Protein AF-A0A4P7WZI0-F1 (afdb_monomer)

Secondary structure (DSSP, 8-state):
-HHHHHHHHHHHHHHHHHHHHHHHHHHHHHHHHHHHHHHTTS-EEEEEGGGSEEEEEEEEEEEEEETT--B--TTS-S--S-----TTEEEEEEEEEEEEEEEEEEETTEEEEEEEEESS-HHHHHHHHHHH-EEEEEEEEE-SSEEEEEEE-GGG--TT--EEEPPPEEPP-

Structure (mmCIF, N/CA/C/O backbone):
data_AF-A0A4P7WZI0-F1
#
_entry.id   AF-A0A4P7WZI0-F1
#
loop_
_atom_site.group_PDB
_atom_site.id
_atom_site.type_symbol
_atom_site.label_atom_id
_atom_site.label_alt_id
_atom_site.label_comp_id
_atom_site.label_asym_id
_atom_site.label_entity_id
_atom_site.label_seq_id
_atom_site.pdbx_PDB_ins_code
_atom_site.Cartn_x
_atom_site.Cartn_y
_atom_site.Cartn_z
_atom_site.occupancy
_atom_site.B_iso_or_equiv
_atom_site.auth_seq_id
_atom_site.auth_comp_id
_atom_site.auth_asym_id
_atom_site.auth_atom_id
_atom_site.pdbx_PDB_model_num
ATOM 1 N N . MET A 1 1 ? 48.429 -9.318 -24.409 1.00 59.22 1 MET A N 1
ATOM 2 C CA . MET A 1 1 ? 48.403 -7.995 -23.742 1.00 59.22 1 MET A CA 1
ATOM 3 C C . MET A 1 1 ? 47.059 -7.262 -23.785 1.00 59.22 1 MET A C 1
ATOM 5 O O . MET A 1 1 ? 46.433 -7.193 -22.739 1.00 59.22 1 MET A O 1
ATOM 9 N N . VAL A 1 2 ? 46.557 -6.729 -24.914 1.00 64.00 2 VAL A N 1
ATOM 10 C CA . VAL A 1 2 ? 45.280 -5.955 -24.900 1.00 64.00 2 VAL A CA 1
ATOM 11 C C . VAL A 1 2 ? 44.051 -6.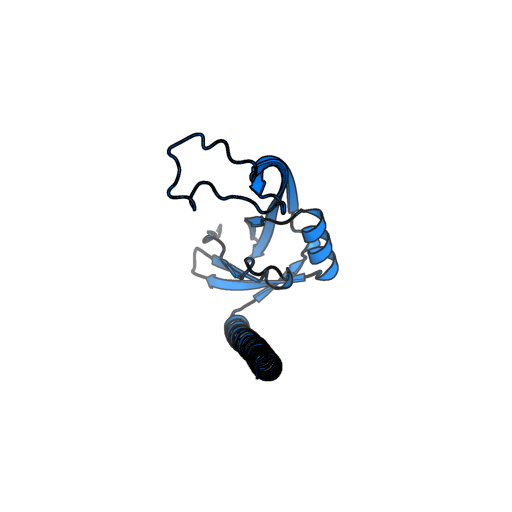827 -24.582 1.00 64.00 2 VAL A C 1
ATOM 13 O O . VAL A 1 2 ? 43.128 -6.370 -23.912 1.00 64.00 2 VAL A O 1
ATOM 16 N N . GLY A 1 3 ? 44.040 -8.091 -25.024 1.00 71.06 3 GLY A N 1
ATOM 17 C CA . GLY A 1 3 ? 42.948 -9.036 -24.748 1.00 71.06 3 GLY A CA 1
ATOM 18 C C . GLY A 1 3 ? 42.864 -9.471 -23.281 1.00 71.06 3 GLY A C 1
ATOM 19 O O . GLY A 1 3 ? 41.783 -9.463 -22.706 1.00 71.06 3 GLY A O 1
ATOM 20 N N . GLU A 1 4 ? 44.000 -9.770 -22.648 1.00 77.44 4 GLU A N 1
ATOM 21 C CA . GLU A 1 4 ? 44.060 -10.206 -21.241 1.00 77.44 4 GLU A CA 1
ATOM 22 C C . GLU A 1 4 ? 43.636 -9.092 -20.280 1.00 77.44 4 GLU A C 1
ATOM 24 O O . GLU A 1 4 ? 42.888 -9.342 -19.337 1.00 77.44 4 GLU A O 1
ATOM 29 N N . LEU A 1 5 ? 44.032 -7.844 -20.563 1.00 82.38 5 LEU A N 1
ATOM 30 C CA . LEU A 1 5 ? 43.624 -6.681 -19.775 1.00 82.38 5 LEU A CA 1
ATOM 31 C C . LEU A 1 5 ? 42.098 -6.483 -19.808 1.00 82.38 5 LEU A C 1
ATOM 33 O O . LEU A 1 5 ? 41.487 -6.221 -18.774 1.00 82.38 5 LEU A O 1
ATOM 37 N N . LYS A 1 6 ? 41.465 -6.661 -20.977 1.00 83.06 6 LYS A N 1
ATOM 38 C CA . LYS A 1 6 ? 40.001 -6.580 -21.123 1.00 83.06 6 LYS A CA 1
ATOM 39 C C . LYS A 1 6 ? 39.287 -7.666 -20.319 1.00 83.06 6 LYS A C 1
ATOM 41 O O . LYS A 1 6 ? 38.289 -7.370 -19.667 1.00 83.06 6 LYS A O 1
ATOM 46 N N . THR A 1 7 ? 39.809 -8.892 -20.319 1.00 85.75 7 THR A N 1
ATOM 47 C CA . THR A 1 7 ? 39.241 -9.997 -19.535 1.00 85.75 7 THR A CA 1
ATOM 48 C C . THR A 1 7 ? 39.355 -9.736 -18.033 1.00 85.75 7 THR A C 1
ATOM 50 O O . THR A 1 7 ? 38.386 -9.939 -17.308 1.00 85.75 7 THR A O 1
ATOM 53 N N . ILE A 1 8 ? 40.492 -9.211 -17.563 1.00 89.44 8 ILE A N 1
ATOM 54 C CA . ILE A 1 8 ? 40.680 -8.841 -16.151 1.00 89.44 8 ILE A CA 1
ATOM 55 C C . ILE A 1 8 ? 39.693 -7.738 -15.743 1.00 89.44 8 ILE A C 1
ATOM 57 O O . ILE A 1 8 ? 39.020 -7.870 -14.721 1.00 89.44 8 ILE A O 1
ATOM 61 N N . ILE A 1 9 ? 39.546 -6.684 -16.555 1.00 89.31 9 ILE A N 1
ATOM 62 C CA . ILE A 1 9 ? 38.600 -5.589 -16.283 1.00 89.31 9 ILE A CA 1
ATOM 63 C C . ILE A 1 9 ? 37.161 -6.116 -16.206 1.00 89.31 9 ILE A C 1
ATOM 65 O O . ILE A 1 9 ? 36.433 -5.737 -15.287 1.00 89.31 9 ILE A O 1
ATOM 69 N N . LEU A 1 10 ? 36.761 -7.009 -17.121 1.00 91.88 10 LEU A N 1
ATOM 70 C CA . LEU A 1 10 ? 35.433 -7.632 -17.131 1.00 91.88 10 LEU A CA 1
ATOM 71 C C . LEU A 1 10 ? 35.181 -8.448 -15.852 1.00 91.88 10 LEU A C 1
ATOM 73 O O . LEU A 1 10 ? 34.141 -8.301 -15.214 1.00 91.88 10 LEU A O 1
ATOM 77 N N . VAL A 1 11 ? 36.144 -9.277 -15.442 1.00 91.81 11 VAL A N 1
ATOM 78 C CA . VAL A 1 11 ? 36.033 -10.086 -14.217 1.00 91.81 11 VAL A CA 1
ATOM 79 C C . VAL A 1 11 ? 35.898 -9.187 -12.987 1.00 91.81 11 VAL A C 1
ATOM 81 O O . VAL A 1 11 ? 35.015 -9.407 -12.159 1.00 91.81 11 VAL A O 1
ATOM 84 N N . VAL A 1 12 ? 36.705 -8.126 -12.894 1.00 92.25 12 VAL A N 1
ATOM 85 C CA . VAL A 1 12 ? 36.633 -7.160 -11.789 1.00 92.25 12 VAL A CA 1
ATOM 86 C C . VAL A 1 12 ? 35.285 -6.432 -11.770 1.00 92.25 12 VAL A C 1
ATOM 88 O O . VAL A 1 12 ? 34.674 -6.320 -10.707 1.00 92.25 12 VAL A O 1
ATOM 91 N N . THR A 1 13 ? 34.765 -5.988 -12.920 1.00 91.75 13 THR A N 1
ATOM 92 C CA . THR A 1 13 ? 33.444 -5.330 -12.978 1.00 91.75 13 THR A CA 1
ATOM 93 C C . THR A 1 13 ? 32.314 -6.272 -12.574 1.00 91.75 13 THR A C 1
ATOM 95 O O . THR A 1 13 ? 31.422 -5.861 -11.832 1.00 91.75 13 THR A O 1
ATOM 98 N N . VAL A 1 14 ? 32.362 -7.543 -12.982 1.00 92.69 14 VAL A N 1
ATOM 99 C CA . VAL A 1 14 ? 31.378 -8.553 -12.561 1.00 92.69 14 VAL A CA 1
ATOM 100 C C . VAL A 1 14 ? 31.433 -8.780 -11.048 1.00 92.69 14 VAL A C 1
ATOM 102 O O . VAL A 1 14 ? 30.387 -8.802 -10.400 1.00 92.69 14 VAL A O 1
ATOM 105 N N . ILE A 1 15 ? 32.630 -8.882 -10.463 1.00 92.19 15 ILE A N 1
ATOM 106 C CA . ILE A 1 15 ? 32.799 -9.028 -9.009 1.00 92.19 15 ILE A CA 1
ATOM 107 C C . ILE A 1 15 ? 32.216 -7.815 -8.271 1.00 92.19 15 ILE A C 1
ATOM 109 O O . ILE A 1 15 ? 31.452 -7.989 -7.321 1.00 92.19 15 ILE A O 1
ATOM 113 N N . ILE A 1 16 ? 32.504 -6.594 -8.734 1.00 92.25 16 ILE A N 1
ATOM 114 C CA . ILE A 1 16 ? 31.948 -5.364 -8.150 1.00 92.25 16 ILE A CA 1
ATOM 115 C C . ILE A 1 16 ? 30.415 -5.375 -8.226 1.00 92.25 16 ILE A C 1
ATOM 117 O O . ILE A 1 16 ? 29.754 -5.121 -7.220 1.00 92.25 16 ILE A O 1
ATOM 121 N N . LEU A 1 17 ? 29.829 -5.735 -9.374 1.00 90.44 17 LEU A N 1
ATOM 122 C CA . LEU A 1 17 ? 28.373 -5.826 -9.536 1.00 90.44 17 LEU A CA 1
ATOM 123 C C . LEU A 1 17 ? 27.739 -6.842 -8.575 1.00 90.44 17 LEU A C 1
ATOM 125 O O . LEU A 1 17 ? 26.668 -6.582 -8.021 1.00 90.44 17 LEU A O 1
ATOM 129 N N . ILE A 1 18 ? 28.393 -7.985 -8.351 1.00 91.19 18 ILE A N 1
ATOM 130 C CA . ILE A 1 18 ? 27.932 -9.003 -7.398 1.00 91.19 18 ILE A CA 1
ATOM 131 C C . ILE A 1 18 ? 27.969 -8.453 -5.967 1.00 91.19 18 ILE A C 1
ATOM 133 O O . ILE A 1 18 ? 26.970 -8.556 -5.252 1.00 91.19 18 ILE A O 1
ATOM 137 N N . ILE A 1 19 ? 29.071 -7.817 -5.558 1.00 90.25 19 ILE A N 1
ATOM 138 C CA . ILE A 1 19 ? 29.208 -7.220 -4.219 1.00 90.25 19 ILE A CA 1
ATOM 139 C C . ILE A 1 19 ? 28.141 -6.139 -3.997 1.00 90.25 19 ILE A C 1
ATOM 141 O O . ILE A 1 19 ? 27.483 -6.126 -2.953 1.00 90.25 19 ILE A O 1
ATOM 145 N N . VAL A 1 20 ? 27.906 -5.271 -4.985 1.00 88.81 20 VAL A N 1
ATOM 146 C CA . VAL A 1 20 ? 26.865 -4.229 -4.927 1.00 88.81 20 VAL A CA 1
ATOM 147 C C . VAL A 1 20 ? 25.472 -4.848 -4.763 1.00 88.81 20 VAL A C 1
ATOM 149 O O . VAL A 1 20 ? 24.693 -4.403 -3.919 1.00 88.81 20 VAL A O 1
ATOM 152 N N . LYS A 1 21 ? 25.155 -5.924 -5.495 1.00 87.69 21 LYS A N 1
ATOM 153 C CA . LYS A 1 21 ? 23.871 -6.628 -5.337 1.00 87.69 21 LYS A CA 1
ATOM 154 C C . LYS A 1 21 ? 23.705 -7.248 -3.947 1.00 87.69 21 LYS A C 1
ATOM 156 O O . LYS A 1 21 ? 22.633 -7.126 -3.356 1.00 87.69 21 LYS A O 1
ATOM 161 N N . ILE A 1 22 ? 24.745 -7.895 -3.418 1.00 86.00 22 ILE A N 1
ATOM 162 C CA . ILE A 1 22 ? 24.699 -8.556 -2.103 1.00 86.00 22 ILE A CA 1
ATOM 163 C C . ILE A 1 22 ? 24.531 -7.524 -0.983 1.00 86.00 22 ILE A C 1
ATOM 165 O O . ILE A 1 22 ? 23.666 -7.677 -0.118 1.00 86.00 22 ILE A O 1
ATOM 169 N N . THR A 1 23 ? 25.330 -6.457 -1.011 1.00 84.38 23 THR A N 1
ATOM 170 C CA . THR A 1 23 ? 25.271 -5.379 -0.012 1.00 84.38 23 THR A CA 1
ATOM 171 C C . THR A 1 23 ? 23.926 -4.659 -0.038 1.00 84.38 23 THR A C 1
ATOM 173 O O . THR A 1 23 ? 23.315 -4.480 1.018 1.00 84.38 23 THR A O 1
ATOM 176 N N . GLY A 1 24 ? 23.403 -4.349 -1.229 1.00 78.12 24 GLY A N 1
ATOM 177 C CA . GLY A 1 24 ? 22.062 -3.788 -1.395 1.00 78.12 24 GLY A CA 1
ATOM 178 C C . GLY A 1 24 ? 20.970 -4.697 -0.819 1.00 78.12 24 GLY A C 1
ATOM 179 O O . GLY A 1 24 ? 20.136 -4.249 -0.030 1.00 78.12 24 GLY A O 1
ATOM 180 N N . ALA A 1 25 ? 21.009 -5.998 -1.125 1.00 78.38 25 ALA A N 1
ATOM 181 C CA . ALA A 1 25 ? 20.050 -6.965 -0.588 1.00 78.38 25 ALA A CA 1
ATOM 182 C C . ALA A 1 25 ? 20.103 -7.057 0.950 1.00 78.38 25 ALA A C 1
ATOM 184 O O . ALA A 1 25 ? 19.061 -7.138 1.611 1.00 78.38 25 ALA A O 1
ATOM 185 N N . TYR A 1 26 ? 21.303 -7.006 1.535 1.00 81.69 26 TYR A N 1
ATOM 186 C CA . TYR A 1 26 ? 21.483 -7.048 2.984 1.00 81.69 26 TYR A CA 1
ATOM 187 C C . TYR A 1 26 ? 20.931 -5.795 3.677 1.00 81.69 26 TYR A C 1
ATOM 189 O O . TYR A 1 26 ? 20.209 -5.909 4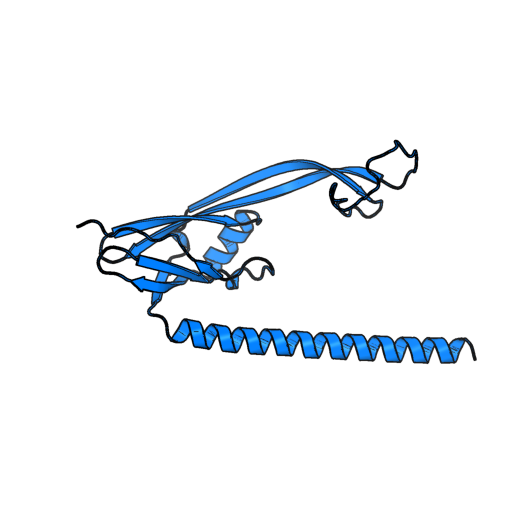.672 1.00 81.69 26 TYR A O 1
ATOM 197 N N . GLN A 1 27 ? 21.202 -4.606 3.129 1.00 76.25 27 GLN A N 1
ATOM 198 C CA . GLN A 1 27 ? 20.666 -3.346 3.652 1.00 76.25 27 GLN A CA 1
ATOM 199 C C . GLN A 1 27 ? 19.134 -3.331 3.628 1.00 76.25 27 GLN A C 1
ATOM 201 O O . GLN A 1 27 ? 18.504 -3.014 4.639 1.00 76.25 27 GLN A O 1
ATOM 206 N N . VAL A 1 28 ? 18.520 -3.759 2.519 1.00 78.81 28 VAL A N 1
ATOM 207 C CA . VAL A 1 28 ? 17.056 -3.862 2.402 1.00 78.81 28 VAL A CA 1
ATOM 208 C C . VAL A 1 28 ? 16.487 -4.811 3.459 1.00 78.81 28 VAL A C 1
ATOM 210 O O . VAL A 1 28 ? 15.500 -4.482 4.123 1.00 78.81 28 VAL A O 1
ATOM 213 N N . LYS A 1 29 ? 17.123 -5.970 3.674 1.00 79.25 29 LYS A N 1
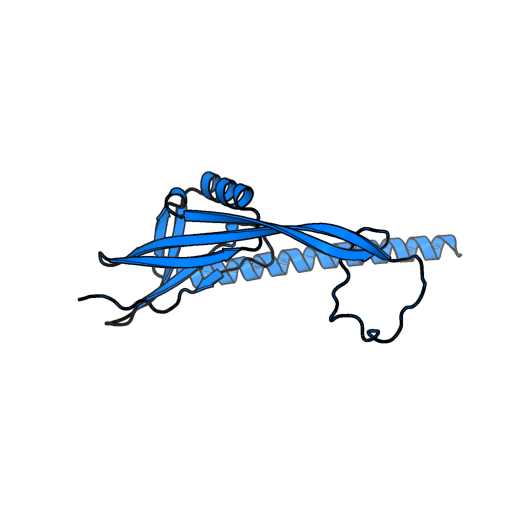ATOM 214 C CA . LYS A 1 29 ? 16.693 -6.948 4.685 1.00 79.25 29 LYS A CA 1
ATOM 215 C C . LYS A 1 29 ? 16.789 -6.389 6.107 1.00 79.25 29 LYS A C 1
ATOM 217 O O . LYS A 1 29 ? 15.849 -6.555 6.886 1.00 79.25 29 LYS A O 1
ATOM 222 N N . SER A 1 30 ? 17.891 -5.718 6.439 1.00 80.12 30 SER A N 1
ATOM 223 C CA . SER A 1 30 ? 18.096 -5.096 7.752 1.00 80.12 30 SER A CA 1
ATOM 224 C C . SER A 1 30 ? 17.066 -3.995 8.023 1.00 80.12 30 SER A C 1
ATOM 226 O O . SER A 1 30 ? 16.375 -4.028 9.043 1.00 80.12 30 SER A O 1
ATOM 228 N N . ASN A 1 31 ? 16.866 -3.090 7.059 1.00 78.94 31 ASN A N 1
ATOM 229 C CA . ASN A 1 31 ? 15.883 -2.010 7.156 1.00 78.94 31 ASN A CA 1
ATOM 230 C C . ASN A 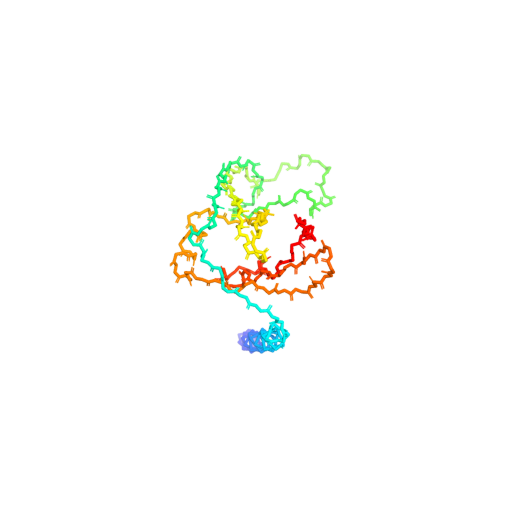1 31 ? 14.461 -2.552 7.308 1.00 78.94 31 ASN A C 1
ATOM 232 O O . ASN A 1 31 ? 13.691 -2.059 8.133 1.00 78.94 31 ASN A O 1
ATOM 236 N N . ARG A 1 32 ? 14.119 -3.615 6.570 1.00 79.69 32 ARG A N 1
ATOM 237 C CA . ARG A 1 32 ? 12.829 -4.295 6.714 1.00 79.69 32 ARG A CA 1
ATOM 238 C C . ARG A 1 32 ? 12.650 -4.856 8.123 1.00 79.69 32 ARG A C 1
ATOM 240 O O . ARG A 1 32 ? 11.594 -4.637 8.703 1.00 79.69 32 ARG A O 1
ATOM 247 N N . LYS A 1 33 ? 13.672 -5.511 8.687 1.00 82.56 33 LYS A N 1
ATOM 248 C CA . LYS A 1 33 ? 13.640 -6.058 10.055 1.00 82.56 33 LYS A CA 1
ATOM 249 C C . LYS A 1 33 ? 13.482 -4.961 11.111 1.00 82.56 33 LYS A C 1
ATOM 251 O O . LYS A 1 33 ? 12.674 -5.097 12.028 1.00 82.56 33 LYS A O 1
ATOM 256 N N . HIS A 1 34 ? 14.230 -3.866 10.984 1.00 82.25 34 HIS A N 1
ATOM 257 C CA . HIS A 1 34 ? 14.111 -2.730 11.897 1.00 82.25 34 HIS A CA 1
ATOM 258 C C . HIS A 1 34 ? 12.706 -2.119 11.836 1.00 82.25 34 HIS A C 1
ATOM 260 O O . HIS A 1 34 ? 12.067 -1.919 12.867 1.00 82.25 34 HIS A O 1
ATOM 266 N N . ARG A 1 35 ? 12.176 -1.923 10.624 1.00 82.19 35 ARG A N 1
ATOM 267 C CA . ARG A 1 35 ? 10.821 -1.410 10.408 1.00 82.19 35 ARG A CA 1
ATOM 268 C C . ARG A 1 35 ? 9.755 -2.325 11.001 1.00 82.19 35 ARG A C 1
ATOM 270 O O . ARG A 1 35 ? 8.878 -1.838 11.706 1.00 82.19 35 ARG A O 1
ATOM 277 N N . THR A 1 36 ? 9.822 -3.634 10.755 1.00 82.81 36 THR A N 1
ATOM 278 C CA . THR A 1 36 ? 8.856 -4.584 11.331 1.00 82.81 36 THR A CA 1
ATOM 279 C C . THR A 1 36 ? 8.899 -4.572 12.854 1.00 82.81 36 THR A C 1
ATOM 281 O O . THR A 1 36 ? 7.844 -4.628 13.471 1.00 82.81 36 THR A O 1
ATOM 284 N N . ASN A 1 37 ? 10.083 -4.412 13.455 1.00 86.38 37 ASN A N 1
ATOM 285 C CA . ASN A 1 37 ? 10.235 -4.300 14.908 1.00 86.38 37 ASN A CA 1
ATOM 286 C C . ASN A 1 37 ? 9.672 -2.991 15.483 1.00 86.38 37 ASN A C 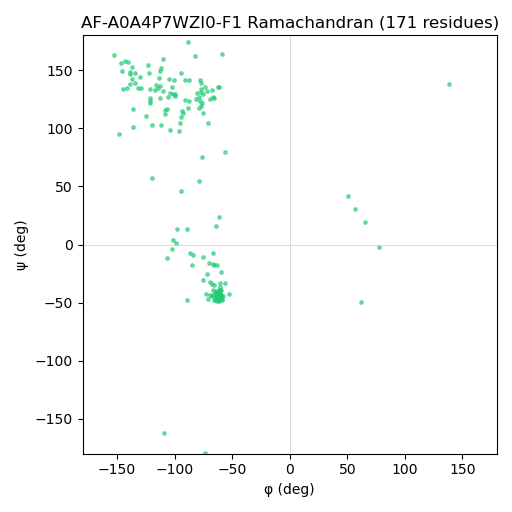1
ATOM 288 O O . ASN A 1 37 ? 9.234 -2.968 16.631 1.00 86.38 37 ASN A O 1
ATOM 292 N N . LEU A 1 38 ? 9.719 -1.886 14.734 1.00 86.44 38 LEU A N 1
ATOM 293 C CA . LEU A 1 38 ? 9.074 -0.635 15.143 1.00 86.44 38 LEU A CA 1
ATOM 294 C C . LEU A 1 38 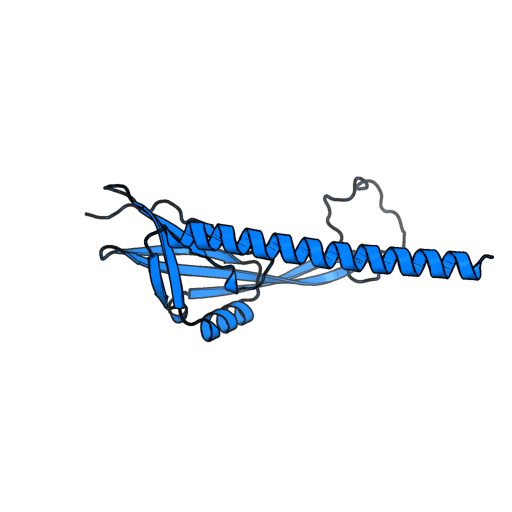? 7.551 -0.755 15.045 1.00 86.44 38 LEU A C 1
ATOM 296 O O . LEU A 1 38 ? 6.847 -0.419 15.993 1.00 86.44 38 LEU A O 1
ATOM 300 N N . LEU A 1 39 ? 7.050 -1.287 13.929 1.00 87.12 39 LEU A N 1
ATOM 301 C CA . LEU A 1 39 ? 5.615 -1.448 13.690 1.00 87.12 39 LEU A CA 1
ATOM 302 C C . LEU A 1 39 ? 4.973 -2.453 14.651 1.00 87.12 39 LEU A C 1
ATOM 304 O O . LEU A 1 39 ? 3.854 -2.226 15.096 1.00 87.12 39 LEU A O 1
ATOM 308 N N . SER A 1 40 ? 5.686 -3.516 15.038 1.00 86.44 40 SER A N 1
ATOM 309 C CA . SER A 1 40 ? 5.179 -4.515 15.989 1.00 86.44 40 SER A CA 1
ATOM 310 C C . SER A 1 40 ? 4.949 -3.965 17.398 1.00 86.44 40 SER A C 1
ATOM 312 O O . SER A 1 40 ? 4.261 -4.601 18.188 1.00 86.44 40 SER A O 1
ATOM 314 N N . LYS A 1 41 ? 5.535 -2.810 17.739 1.00 90.19 41 LYS A N 1
ATOM 315 C CA . LYS A 1 41 ? 5.327 -2.144 19.035 1.00 90.19 41 LYS A CA 1
ATOM 316 C C . LYS A 1 41 ? 4.078 -1.263 19.053 1.00 90.19 41 LYS A C 1
ATOM 318 O O . LYS A 1 41 ? 3.625 -0.882 20.128 1.00 90.19 41 LYS A O 1
ATOM 323 N N . LEU A 1 42 ? 3.541 -0.909 17.885 1.00 91.25 42 LEU A N 1
ATOM 324 C CA . LEU A 1 42 ? 2.380 -0.036 17.770 1.00 91.25 42 LEU A CA 1
ATOM 325 C C . LEU A 1 42 ? 1.089 -0.851 17.847 1.00 91.25 42 LEU A C 1
ATOM 327 O O . LEU A 1 42 ? 0.977 -1.932 17.264 1.00 91.25 42 LEU A O 1
ATOM 331 N N . LYS A 1 43 ? 0.072 -0.296 18.515 1.00 92.56 43 LYS A N 1
ATOM 332 C CA . LYS A 1 43 ? -1.288 -0.838 18.426 1.00 92.56 43 LYS A CA 1
ATOM 333 C C . LYS A 1 43 ? -1.762 -0.721 16.981 1.00 92.56 43 LYS A C 1
ATOM 335 O O . LYS A 1 43 ? -1.573 0.318 16.349 1.00 92.56 43 LYS A O 1
ATOM 340 N N . SER A 1 44 ? -2.380 -1.776 16.468 1.00 93.50 44 SER A N 1
ATOM 341 C CA . SER A 1 44 ? -2.893 -1.801 15.104 1.00 93.50 44 SER A CA 1
ATOM 342 C C . SER A 1 44 ? -4.230 -2.512 15.017 1.00 93.50 44 SER A C 1
ATOM 344 O O . SER A 1 44 ? -4.580 -3.319 15.877 1.00 93.50 44 SER A O 1
ATOM 346 N N . PHE A 1 45 ? -4.976 -2.186 13.971 1.00 93.50 45 PHE A N 1
ATOM 347 C CA . PHE A 1 45 ? -6.214 -2.859 13.612 1.00 93.50 45 PHE A CA 1
ATOM 348 C C . PHE A 1 45 ? -6.272 -3.043 12.091 1.00 93.50 45 PHE A C 1
ATOM 350 O O . PHE A 1 45 ? -5.696 -2.239 11.349 1.00 93.50 45 PHE A O 1
ATOM 357 N N . PRO A 1 46 ? -6.914 -4.114 11.603 1.00 94.00 46 PRO A N 1
ATOM 358 C CA . PRO A 1 46 ? -7.024 -4.358 10.177 1.00 94.00 46 PRO A CA 1
ATOM 359 C C . PRO A 1 46 ? -8.101 -3.467 9.557 1.00 94.00 46 PRO A C 1
ATOM 361 O O . PRO A 1 46 ? -9.178 -3.291 10.122 1.00 94.00 46 PRO A O 1
ATOM 364 N N . ILE A 1 47 ? -7.836 -2.975 8.350 1.00 94.19 47 ILE A N 1
ATOM 365 C CA . ILE A 1 47 ? -8.866 -2.458 7.452 1.00 94.19 47 ILE A CA 1
ATOM 366 C C . ILE A 1 47 ? -8.994 -3.352 6.226 1.00 94.19 47 ILE A C 1
ATOM 368 O O . ILE A 1 47 ? -8.018 -3.960 5.777 1.00 94.19 47 ILE A O 1
ATOM 372 N N . VAL A 1 48 ? -10.202 -3.413 5.677 1.00 94.81 48 VAL A N 1
ATOM 373 C CA . VAL A 1 48 ? -10.482 -4.083 4.407 1.00 94.81 48 VAL A CA 1
ATOM 374 C C . VAL A 1 48 ? -10.098 -3.133 3.277 1.00 94.81 48 VAL A C 1
ATOM 376 O O . VAL A 1 48 ? -10.554 -1.998 3.240 1.00 94.81 48 VAL A O 1
ATOM 379 N N . LEU A 1 49 ? -9.241 -3.573 2.360 1.00 93.81 49 LEU A N 1
ATOM 380 C CA . LEU A 1 49 ? -8.757 -2.727 1.265 1.00 93.81 49 LEU A CA 1
ATOM 381 C C . LEU A 1 49 ? -9.838 -2.456 0.212 1.00 93.81 49 LEU A C 1
ATOM 383 O O . LEU A 1 49 ? -9.798 -1.415 -0.438 1.00 93.81 49 LEU A O 1
ATOM 387 N N . ASP A 1 50 ? -10.826 -3.345 0.093 1.00 91.12 50 ASP A N 1
ATOM 388 C CA . ASP A 1 50 ? -11.955 -3.193 -0.832 1.00 91.12 50 ASP A CA 1
ATOM 389 C C . ASP A 1 50 ? -12.875 -2.007 -0.463 1.00 91.12 50 ASP A C 1
ATOM 391 O O . ASP A 1 50 ? -13.634 -1.539 -1.307 1.00 91.12 50 ASP A O 1
ATOM 395 N N . THR A 1 51 ? -12.799 -1.472 0.766 1.00 91.44 51 THR A N 1
ATOM 396 C CA . THR A 1 51 ? -13.569 -0.278 1.174 1.00 91.44 51 THR A CA 1
ATOM 397 C C . THR A 1 51 ? -12.888 1.037 0.792 1.00 91.44 51 THR A C 1
ATOM 399 O O . THR A 1 51 ? -13.491 2.105 0.913 1.00 91.44 51 THR A O 1
ATOM 402 N N . ILE A 1 52 ? -11.635 0.991 0.329 1.00 93.69 52 ILE A N 1
ATOM 403 C CA . ILE A 1 52 ? -10.887 2.181 -0.071 1.00 93.69 52 ILE A CA 1
ATOM 404 C C . ILE A 1 52 ? -11.363 2.626 -1.451 1.00 93.69 52 ILE A C 1
ATOM 406 O O . ILE A 1 52 ? -11.270 1.884 -2.430 1.00 93.69 52 ILE A O 1
ATOM 410 N N . LYS A 1 53 ? -11.811 3.879 -1.558 1.00 94.00 53 LYS A N 1
ATOM 411 C CA . LYS A 1 53 ? -12.171 4.458 -2.854 1.00 94.00 53 LYS A CA 1
ATOM 412 C C . LYS A 1 53 ? -10.906 4.844 -3.621 1.00 94.00 53 LYS A C 1
ATOM 414 O O . LYS A 1 53 ? -10.024 5.507 -3.073 1.00 94.00 53 LYS A O 1
ATOM 419 N N . ILE A 1 54 ? -10.839 4.434 -4.888 1.00 94.31 54 ILE A N 1
ATOM 420 C CA . ILE A 1 54 ? -9.699 4.654 -5.786 1.00 94.31 54 ILE A CA 1
ATOM 421 C C . ILE A 1 54 ? -10.193 5.352 -7.053 1.00 94.31 54 ILE A C 1
ATOM 423 O O . ILE A 1 54 ? -10.861 4.722 -7.884 1.00 94.31 54 ILE A O 1
ATOM 427 N N . ASP A 1 55 ? -9.801 6.616 -7.205 1.00 91.38 55 ASP A N 1
ATOM 428 C CA . ASP A 1 55 ? -10.104 7.455 -8.364 1.00 91.38 55 ASP A CA 1
ATOM 429 C C . ASP A 1 55 ? -8.829 7.663 -9.195 1.00 91.38 55 ASP A C 1
ATOM 431 O O . ASP A 1 55 ? -7.852 8.251 -8.725 1.00 91.38 55 ASP A O 1
ATOM 435 N N . GLY A 1 56 ? -8.819 7.155 -10.428 1.00 89.50 56 GLY A N 1
ATOM 436 C CA . GLY A 1 56 ? -7.699 7.299 -11.357 1.00 89.50 56 GLY A CA 1
ATOM 437 C C . GLY A 1 56 ? -7.831 8.537 -12.236 1.00 89.50 56 GLY A C 1
ATOM 438 O O . GLY A 1 56 ? -8.919 8.841 -12.713 1.00 89.50 56 GLY A O 1
ATOM 439 N N . LEU A 1 57 ? -6.714 9.213 -12.495 1.00 88.44 57 LEU A N 1
ATOM 440 C CA . LEU A 1 57 ? -6.596 10.204 -13.560 1.00 88.44 57 LEU A CA 1
ATOM 441 C C . LEU A 1 57 ? -5.489 9.766 -14.520 1.00 88.44 57 LEU A C 1
ATOM 443 O O . LEU A 1 57 ? -4.355 9.528 -14.095 1.00 88.44 57 LEU A O 1
ATOM 447 N N . HIS A 1 58 ? -5.836 9.694 -15.800 1.00 87.06 58 HIS A N 1
ATOM 448 C CA . HIS A 1 58 ? -4.904 9.576 -16.914 1.00 87.06 58 HIS A CA 1
ATOM 449 C C . HIS A 1 58 ? -4.821 10.926 -17.626 1.00 87.06 58 HIS A C 1
ATOM 451 O O . HIS A 1 58 ? -5.824 11.630 -17.743 1.00 87.06 58 HIS A O 1
ATOM 457 N N . TRP A 1 59 ? -3.634 11.304 -18.078 1.00 87.88 59 TRP A N 1
ATOM 458 C CA . TRP A 1 59 ? -3.464 12.454 -18.957 1.00 87.88 59 TRP A CA 1
ATOM 459 C C . TRP A 1 59 ? -2.220 12.268 -19.817 1.00 87.88 59 TRP A C 1
ATOM 461 O O . TRP A 1 59 ? -1.360 11.440 -19.514 1.00 87.88 59 TRP A O 1
ATOM 471 N N . THR A 1 60 ? -2.140 13.043 -20.889 1.00 86.94 60 THR A N 1
ATOM 472 C CA . THR A 1 60 ? -0.999 13.045 -21.799 1.00 86.94 60 THR A CA 1
ATOM 473 C C . THR A 1 60 ? -0.248 14.354 -21.629 1.00 86.94 60 THR A C 1
ATOM 475 O O . THR A 1 60 ? -0.861 15.421 -21.613 1.00 86.94 60 THR A O 1
ATOM 478 N N . GLU A 1 61 ? 1.071 14.282 -21.486 1.00 83.75 61 GLU A N 1
ATOM 479 C CA . GLU A 1 61 ? 1.946 15.453 -21.518 1.00 83.75 61 GLU A CA 1
ATOM 480 C C . GLU A 1 61 ? 2.893 15.346 -22.703 1.00 83.75 61 GLU A C 1
ATOM 482 O O . GLU A 1 61 ? 3.538 14.315 -22.894 1.00 83.75 61 GLU A O 1
ATOM 487 N N . ASN A 1 62 ? 3.011 16.430 -23.462 1.00 82.19 62 ASN A N 1
ATOM 488 C CA . ASN A 1 62 ? 4.033 16.548 -24.486 1.00 82.19 62 ASN A CA 1
ATOM 489 C C . ASN A 1 62 ? 5.366 16.900 -23.803 1.00 82.19 62 ASN A C 1
ATOM 491 O O . ASN A 1 62 ? 5.465 17.909 -23.096 1.00 82.19 62 ASN A O 1
ATOM 495 N N . ARG A 1 63 ? 6.358 16.015 -23.930 1.00 79.75 63 ARG A N 1
ATOM 496 C CA . ARG A 1 63 ? 7.670 16.147 -23.288 1.00 79.75 63 ARG A CA 1
ATOM 497 C C . ARG A 1 63 ? 8.781 15.945 -24.310 1.00 79.75 63 ARG A C 1
ATOM 499 O O . ARG A 1 63 ? 8.693 15.078 -25.181 1.00 79.75 63 ARG A O 1
ATOM 506 N N . ALA A 1 64 ? 9.865 16.697 -24.129 1.00 80.31 64 ALA A N 1
ATOM 507 C CA . ALA A 1 64 ? 11.108 16.453 -24.838 1.00 80.31 64 ALA A CA 1
ATOM 508 C C . ALA A 1 64 ? 11.723 15.146 -24.326 1.00 80.31 64 ALA A C 1
ATOM 510 O O . ALA A 1 64 ? 11.941 14.977 -23.122 1.00 80.31 64 ALA A O 1
ATOM 511 N N . VAL A 1 65 ? 12.000 14.232 -25.248 1.00 78.75 65 VAL A N 1
ATOM 512 C CA . VAL A 1 65 ? 12.694 12.976 -24.977 1.00 78.75 65 VAL A CA 1
ATOM 513 C C . VAL A 1 65 ? 13.940 12.868 -25.841 1.00 78.75 65 VAL A C 1
ATOM 515 O O . VAL A 1 65 ? 14.021 13.471 -26.914 1.00 78.75 65 VAL A O 1
ATOM 518 N N . ASP A 1 66 ? 14.920 12.101 -25.376 1.00 78.06 66 ASP A N 1
ATOM 519 C CA . ASP A 1 66 ? 16.075 11.740 -26.194 1.00 78.06 66 ASP A CA 1
ATOM 520 C C . ASP A 1 66 ? 15.718 10.689 -27.272 1.00 78.06 66 ASP A C 1
ATOM 522 O O . ASP A 1 66 ? 14.576 10.229 -27.405 1.00 78.06 66 ASP A O 1
ATOM 526 N N . VAL A 1 67 ? 16.714 10.288 -28.064 1.00 77.88 67 VAL A N 1
ATOM 527 C CA . VAL A 1 67 ? 16.571 9.269 -29.122 1.00 77.88 67 VAL A CA 1
ATOM 528 C C . VAL A 1 67 ? 16.105 7.908 -28.568 1.00 77.88 67 VAL A C 1
ATOM 530 O O . VAL A 1 67 ? 15.470 7.137 -29.289 1.00 77.88 67 VAL A O 1
ATOM 533 N N . TYR A 1 68 ? 16.353 7.642 -27.282 1.00 76.12 68 TYR A N 1
ATOM 534 C CA . TYR A 1 68 ? 15.992 6.417 -26.565 1.00 76.12 68 TYR A CA 1
ATOM 535 C C . TYR A 1 68 ? 14.698 6.547 -25.743 1.00 76.12 68 TYR A C 1
ATOM 537 O O . TYR A 1 68 ? 14.402 5.665 -24.940 1.00 76.12 68 TYR A O 1
ATOM 545 N N . ASP A 1 69 ? 13.907 7.604 -25.965 1.00 70.88 69 ASP A N 1
ATOM 546 C CA . ASP A 1 69 ? 12.654 7.899 -25.258 1.00 70.88 69 ASP A CA 1
ATOM 547 C C . ASP A 1 69 ? 12.799 8.208 -23.752 1.00 70.88 69 ASP A C 1
ATOM 549 O O . ASP A 1 69 ? 11.810 8.161 -23.016 1.00 70.88 69 ASP A O 1
ATOM 553 N N . ASN A 1 70 ? 13.993 8.570 -23.275 1.00 76.62 70 ASN A N 1
ATOM 554 C CA . ASN A 1 70 ? 14.168 9.016 -21.894 1.00 76.62 70 ASN A CA 1
ATOM 555 C C . ASN A 1 70 ? 13.672 10.458 -21.723 1.00 76.62 70 ASN A C 1
ATOM 557 O O . ASN A 1 70 ? 14.003 11.341 -22.515 1.00 76.62 70 ASN A O 1
ATOM 561 N N . GLU A 1 71 ? 12.904 10.703 -20.658 1.00 76.88 71 GLU A N 1
ATOM 562 C CA . GLU A 1 71 ? 12.378 12.030 -20.316 1.00 76.88 71 GLU A CA 1
ATOM 563 C C . GLU A 1 71 ? 13.500 13.009 -19.945 1.00 76.88 71 GLU A C 1
ATOM 565 O O . GLU A 1 71 ? 14.282 12.755 -19.027 1.00 76.88 71 GLU A O 1
ATOM 570 N N . LEU A 1 72 ? 13.537 14.163 -20.614 1.00 70.62 72 LEU A N 1
ATOM 571 C CA . LEU A 1 72 ? 14.464 15.248 -20.298 1.00 70.62 72 LEU A CA 1
ATOM 572 C C . LEU A 1 72 ? 13.791 16.216 -19.317 1.00 70.62 72 LEU A C 1
ATOM 574 O O . LEU A 1 72 ? 12.801 16.876 -19.642 1.00 70.62 72 LEU A O 1
ATOM 578 N N . TYR A 1 73 ? 14.306 16.292 -18.087 1.00 62.81 73 TYR A N 1
ATOM 579 C CA . TYR A 1 73 ? 13.750 17.178 -17.064 1.00 62.81 73 TYR A CA 1
ATOM 580 C C . TYR A 1 73 ? 14.216 18.628 -17.280 1.00 62.81 73 TYR A C 1
ATOM 582 O O . TYR A 1 73 ? 15.423 18.875 -17.284 1.00 62.81 73 TYR A O 1
ATOM 590 N N . PRO A 1 74 ? 13.298 19.613 -17.345 1.00 55.59 74 PRO A N 1
ATOM 591 C CA . PRO A 1 74 ? 13.641 21.012 -17.632 1.00 55.59 74 PRO A CA 1
ATOM 592 C C . PRO A 1 74 ? 14.543 21.665 -16.569 1.00 55.59 74 PRO A C 1
ATOM 594 O O . PRO A 1 74 ? 15.185 22.671 -16.841 1.00 55.59 74 PRO A O 1
ATOM 597 N N . ASN A 1 75 ? 14.634 21.082 -15.369 1.00 53.16 75 ASN A N 1
ATOM 598 C CA . ASN A 1 75 ? 15.416 21.631 -14.257 1.00 53.16 75 ASN A CA 1
ATOM 599 C C . ASN A 1 75 ? 16.802 20.984 -14.098 1.00 53.16 75 ASN A C 1
ATOM 601 O O . ASN A 1 75 ? 17.513 21.311 -13.152 1.00 53.16 75 ASN A O 1
ATOM 605 N N . GLN A 1 76 ? 17.177 20.040 -14.968 1.00 48.19 76 GLN A N 1
ATOM 606 C CA . GLN A 1 76 ? 18.489 19.378 -14.919 1.00 48.19 76 GLN A CA 1
ATOM 607 C C . GLN A 1 76 ? 19.477 19.904 -15.962 1.00 48.19 76 GLN A C 1
ATOM 609 O O . GLN A 1 76 ? 20.643 19.521 -15.937 1.00 48.19 76 GLN A O 1
ATOM 614 N N . SER A 1 77 ? 19.053 20.818 -16.835 1.00 42.91 77 SER A N 1
ATOM 615 C CA . SER A 1 77 ? 19.939 21.459 -17.795 1.00 42.91 77 SER A CA 1
ATOM 616 C C . SER A 1 77 ? 20.174 22.917 -17.414 1.00 42.91 77 SER A C 1
ATOM 618 O O . SER A 1 77 ? 19.295 23.763 -17.561 1.00 42.91 77 SER A O 1
ATOM 620 N N . SER A 1 78 ? 21.401 23.243 -17.018 1.00 43.81 78 SER A N 1
ATOM 621 C CA . SER A 1 78 ? 21.944 24.609 -16.995 1.00 43.81 78 SER A CA 1
ATOM 622 C C . SER A 1 78 ? 22.066 25.243 -18.395 1.00 43.81 78 SER A C 1
ATOM 624 O O . SER A 1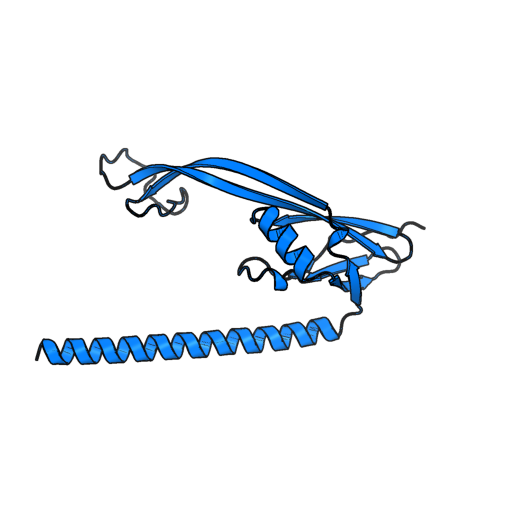 78 ? 22.736 26.256 -18.563 1.00 43.81 78 SER A O 1
ATOM 626 N N . SER A 1 79 ? 21.409 24.678 -19.406 1.00 39.84 79 SER A N 1
ATOM 627 C CA . SER A 1 79 ? 21.398 25.129 -20.794 1.00 39.84 79 SER A CA 1
ATOM 628 C C . SER A 1 79 ? 19.972 25.469 -21.235 1.00 39.84 79 SER A C 1
ATOM 630 O O . SER A 1 79 ? 19.448 24.909 -22.191 1.00 39.84 79 SER A O 1
ATOM 632 N N . CYS A 1 80 ? 19.329 26.387 -20.516 1.00 41.22 80 CYS A N 1
ATOM 633 C CA . CYS A 1 80 ? 18.132 27.083 -20.990 1.00 41.22 80 CYS A CA 1
ATOM 634 C C . CYS A 1 80 ? 18.516 28.417 -21.642 1.00 41.22 80 CYS A C 1
ATOM 636 O O . CYS A 1 80 ? 17.919 29.435 -21.321 1.00 41.22 80 CYS A O 1
ATOM 638 N N . ILE A 1 81 ? 19.535 28.443 -22.505 1.00 43.66 81 ILE A N 1
ATOM 639 C CA . ILE A 1 81 ? 19.818 29.586 -23.382 1.00 43.66 81 ILE A CA 1
ATOM 640 C C . ILE A 1 81 ? 20.426 29.022 -24.672 1.00 43.66 81 ILE A C 1
ATOM 642 O O . ILE A 1 81 ? 21.608 28.708 -24.705 1.00 43.66 81 ILE A O 1
ATOM 646 N N . GLU A 1 82 ? 19.560 28.825 -25.668 1.00 42.47 82 GLU A N 1
ATOM 647 C CA . GLU A 1 82 ? 19.770 28.858 -27.129 1.00 42.47 82 GLU A CA 1
ATOM 648 C C . GLU A 1 82 ? 19.038 27.725 -27.871 1.00 42.47 82 GLU A C 1
ATOM 650 O O . GLU A 1 82 ? 19.036 26.576 -27.421 1.00 42.47 82 GLU A O 1
ATOM 655 N N . PRO A 1 83 ? 18.409 28.024 -29.027 1.00 44.06 83 PRO A N 1
ATOM 656 C CA . PRO A 1 83 ? 17.802 27.024 -29.891 1.00 44.06 83 PRO A CA 1
ATOM 657 C C . PRO A 1 83 ? 18.916 26.311 -30.664 1.00 44.06 83 PRO A C 1
ATOM 659 O O . PRO A 1 83 ? 19.152 26.581 -31.839 1.00 44.06 83 PRO A O 1
ATOM 662 N N . ALA A 1 84 ? 19.643 25.419 -29.994 1.00 43.12 84 ALA A N 1
ATOM 663 C CA . ALA A 1 84 ? 20.624 24.581 -30.660 1.00 43.12 84 ALA A CA 1
ATOM 664 C C . ALA A 1 84 ? 19.882 23.554 -31.527 1.00 43.12 84 ALA A C 1
ATOM 666 O O . ALA A 1 84 ? 19.308 22.582 -31.037 1.00 43.12 84 ALA A O 1
ATOM 667 N N . THR A 1 85 ? 19.899 23.801 -32.832 1.00 45.06 85 THR A N 1
ATOM 668 C CA . THR A 1 85 ? 19.616 22.861 -33.918 1.00 45.06 85 THR A CA 1
ATOM 669 C C . THR A 1 85 ? 20.535 21.641 -33.814 1.00 45.06 85 THR A C 1
ATOM 671 O O . THR A 1 85 ? 21.554 21.579 -34.492 1.00 45.06 85 THR A O 1
ATOM 674 N N . ASN A 1 86 ? 20.216 20.697 -32.930 1.00 47.62 86 ASN A N 1
ATOM 675 C CA . ASN A 1 86 ? 20.897 19.410 -32.824 1.00 47.62 86 ASN A CA 1
ATOM 676 C C . ASN A 1 86 ? 19.858 18.288 -32.657 1.00 47.62 86 ASN A C 1
ATOM 678 O O . ASN A 1 86 ? 19.132 18.232 -31.666 1.00 47.62 86 ASN A O 1
ATOM 682 N N . ASP A 1 87 ? 19.826 17.395 -33.646 1.00 54.62 87 ASP A N 1
ATOM 683 C CA . ASP A 1 87 ? 18.872 16.309 -33.939 1.00 54.62 87 ASP A CA 1
ATOM 684 C C . ASP A 1 87 ? 18.717 15.188 -32.878 1.00 54.62 87 ASP A C 1
ATOM 686 O O . ASP A 1 87 ? 18.311 14.071 -33.198 1.00 54.62 87 ASP A O 1
ATOM 690 N N . TYR A 1 88 ? 19.029 15.427 -31.603 1.00 62.78 88 TYR A N 1
ATOM 691 C CA . TYR A 1 88 ? 19.045 14.368 -30.577 1.00 62.78 88 TYR A CA 1
ATOM 692 C C . TYR A 1 88 ? 17.815 14.339 -29.666 1.00 62.78 88 TYR A C 1
ATOM 694 O O . TYR A 1 88 ? 17.749 13.521 -28.742 1.00 62.78 88 TYR A O 1
ATOM 702 N N . HIS A 1 89 ? 16.832 15.203 -29.924 1.00 69.31 89 HIS A N 1
ATOM 703 C CA . HIS A 1 89 ? 15.631 15.327 -29.107 1.00 69.31 89 HIS A CA 1
ATOM 704 C C . HIS A 1 89 ? 14.378 15.330 -29.975 1.00 69.31 89 HIS A C 1
ATOM 706 O O . HIS A 1 89 ? 14.303 16.031 -30.982 1.00 69.31 89 HIS A O 1
ATOM 712 N N . LYS A 1 90 ? 13.371 14.563 -29.562 1.00 78.62 90 LYS A N 1
ATOM 713 C CA . LYS A 1 90 ? 12.045 14.549 -30.186 1.00 78.62 90 LYS A CA 1
ATOM 714 C C . LYS A 1 90 ? 10.991 14.897 -29.145 1.00 78.62 90 LYS A C 1
ATOM 716 O O . LYS A 1 90 ? 11.138 14.579 -27.968 1.00 78.62 90 LYS A O 1
ATOM 721 N N . GLN A 1 91 ? 9.929 15.564 -29.577 1.00 80.06 91 GLN A N 1
ATOM 722 C CA . GLN A 1 91 ? 8.746 15.752 -28.742 1.00 80.06 91 GLN A CA 1
ATOM 723 C C . GLN A 1 91 ? 7.913 14.477 -28.806 1.00 80.06 91 GLN A C 1
ATOM 725 O O . GLN A 1 91 ? 7.653 13.956 -29.894 1.00 80.06 91 GLN A O 1
ATOM 730 N N . LYS A 1 92 ? 7.519 13.958 -27.647 1.00 81.19 92 LYS A N 1
ATOM 731 C CA . LYS A 1 92 ? 6.698 12.756 -27.553 1.00 81.19 92 LYS A CA 1
ATOM 732 C C . LYS A 1 92 ? 5.585 12.971 -26.546 1.00 81.19 92 LYS A C 1
ATOM 734 O O . LYS A 1 92 ? 5.795 13.519 -25.466 1.00 81.19 92 LYS A O 1
ATOM 739 N N . ASP A 1 93 ? 4.410 12.487 -26.909 1.00 83.19 93 ASP A N 1
ATOM 740 C CA . ASP A 1 93 ? 3.272 12.407 -26.011 1.00 83.19 93 ASP A CA 1
ATOM 741 C C . ASP A 1 93 ? 3.484 11.248 -25.032 1.00 83.19 93 ASP A C 1
ATOM 743 O O . ASP A 1 93 ? 3.528 10.076 -25.417 1.00 83.19 93 ASP A O 1
ATOM 747 N N . ILE A 1 94 ? 3.654 11.581 -23.754 1.00 82.12 94 ILE A N 1
ATOM 748 C CA . ILE A 1 94 ? 3.865 10.612 -22.680 1.00 82.12 94 ILE A CA 1
ATOM 749 C C . ILE A 1 94 ? 2.588 10.496 -21.865 1.00 82.12 94 ILE A C 1
ATOM 751 O O . ILE A 1 94 ? 2.057 11.484 -21.352 1.00 82.12 94 ILE A O 1
ATOM 755 N N . ILE A 1 95 ? 2.119 9.261 -21.707 1.00 83.81 95 ILE A N 1
ATOM 756 C CA . ILE A 1 95 ? 0.974 8.950 -20.858 1.00 83.81 95 ILE A CA 1
ATOM 757 C C . ILE A 1 95 ? 1.432 8.989 -19.401 1.00 83.81 95 ILE A C 1
ATOM 759 O O . ILE A 1 95 ? 2.327 8.248 -18.989 1.00 83.81 95 ILE A O 1
ATOM 763 N N . LYS A 1 96 ? 0.788 9.838 -18.605 1.00 85.50 96 LYS A N 1
ATOM 764 C CA . LYS A 1 96 ? 0.976 9.932 -17.161 1.00 85.50 96 LYS A CA 1
ATOM 765 C C . LYS A 1 96 ? -0.279 9.453 -16.438 1.00 85.50 96 LYS A C 1
ATOM 767 O O . LYS A 1 96 ? -1.403 9.540 -16.938 1.00 85.50 96 LYS A O 1
ATOM 772 N N . PHE A 1 97 ? -0.075 8.944 -15.229 1.00 88.75 97 PHE A N 1
ATOM 773 C CA . PHE A 1 97 ? -1.139 8.413 -14.390 1.00 88.75 97 PHE A CA 1
ATOM 774 C C . PHE A 1 97 ? -0.953 8.818 -12.930 1.00 88.75 97 PHE A C 1
ATOM 776 O O . PHE A 1 97 ? 0.161 8.922 -12.414 1.00 88.75 97 PHE A O 1
ATOM 783 N N . LYS A 1 98 ? -2.075 9.021 -12.241 1.00 90.69 98 LYS A N 1
ATOM 784 C CA . LYS A 1 98 ? -2.122 9.171 -10.786 1.00 90.69 98 LYS A CA 1
ATOM 785 C C . LYS A 1 98 ? -3.405 8.561 -10.244 1.00 90.69 98 LYS A C 1
ATOM 787 O O . LYS A 1 98 ? -4.440 8.588 -10.905 1.00 90.69 98 LYS A O 1
ATOM 792 N N . SER A 1 99 ? -3.338 8.056 -9.022 1.00 92.44 99 SER A N 1
ATOM 793 C CA . SER A 1 99 ? -4.477 7.490 -8.306 1.00 92.44 99 SER A CA 1
ATOM 794 C C . SER A 1 99 ? -4.690 8.228 -7.002 1.00 92.44 99 SER A C 1
ATOM 796 O O . SER A 1 99 ? -3.793 8.281 -6.164 1.00 92.44 99 SER A O 1
ATOM 798 N N . ASN A 1 100 ? -5.884 8.766 -6.808 1.00 94.00 100 ASN A N 1
ATOM 799 C CA . ASN A 1 100 ? -6.314 9.326 -5.540 1.00 94.00 100 ASN A CA 1
ATOM 800 C C . ASN A 1 100 ? -6.995 8.229 -4.721 1.00 94.00 100 ASN A C 1
ATOM 802 O O . ASN A 1 100 ? -7.948 7.599 -5.177 1.00 94.00 100 ASN A O 1
ATOM 806 N N . LEU A 1 101 ? -6.495 8.00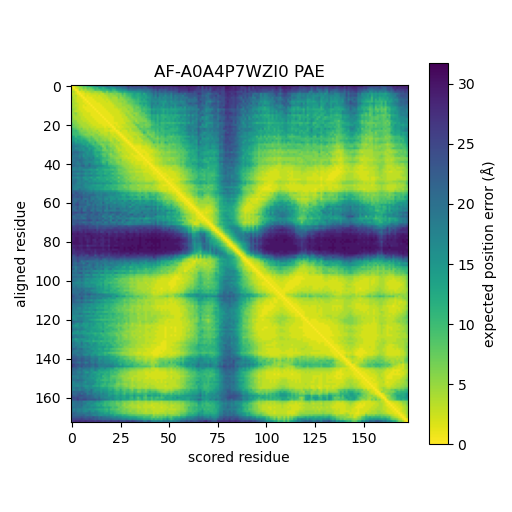9 -3.512 1.00 93.62 101 LEU A N 1
ATOM 807 C CA . LEU A 1 101 ? -7.048 7.084 -2.537 1.00 93.62 101 LEU A CA 1
ATOM 808 C C . LEU A 1 101 ? -7.816 7.858 -1.478 1.00 93.62 101 LEU A C 1
ATOM 810 O O . LEU A 1 101 ? -7.309 8.849 -0.947 1.00 93.62 101 LEU A O 1
ATOM 814 N N . ILE A 1 102 ? -8.997 7.363 -1.127 1.00 95.19 102 ILE A N 1
ATOM 815 C CA . ILE A 1 102 ? -9.761 7.810 0.036 1.00 95.19 102 ILE A CA 1
ATOM 816 C C . ILE A 1 102 ? -9.933 6.599 0.944 1.00 95.19 102 ILE A C 1
ATOM 818 O O . ILE A 1 102 ? -10.725 5.704 0.656 1.00 95.19 102 ILE A O 1
ATOM 822 N N . ILE A 1 103 ? -9.140 6.565 2.011 1.00 94.62 103 ILE A N 1
ATOM 823 C CA . ILE A 1 103 ? -9.064 5.464 2.967 1.00 94.62 103 ILE A CA 1
ATOM 824 C C . ILE A 1 103 ? -9.998 5.786 4.140 1.00 94.62 103 ILE A C 1
ATOM 826 O O . ILE A 1 103 ? -9.688 6.709 4.902 1.00 94.62 103 ILE A O 1
ATOM 830 N N . PRO A 1 104 ? -11.125 5.069 4.300 1.00 94.69 104 PRO A N 1
ATOM 831 C CA . PRO A 1 104 ? -11.977 5.212 5.470 1.00 94.69 104 PRO A CA 1
ATOM 832 C C . PRO A 1 104 ? -11.343 4.481 6.659 1.00 94.69 104 PRO A C 1
ATOM 834 O O . PRO A 1 104 ? -11.118 3.272 6.625 1.00 94.69 104 PRO A O 1
ATOM 837 N N . ILE A 1 105 ? -11.037 5.223 7.718 1.00 93.75 105 ILE A N 1
ATOM 838 C CA . ILE A 1 105 ? -10.445 4.710 8.953 1.00 93.75 105 ILE A CA 1
ATOM 839 C C . ILE A 1 105 ? -11.488 4.833 10.055 1.00 93.75 105 ILE A C 1
ATOM 841 O O . ILE A 1 105 ? -11.726 5.927 10.565 1.00 93.75 105 ILE A O 1
ATOM 845 N N . THR A 1 106 ? -12.117 3.717 10.418 1.00 91.94 106 THR A N 1
ATOM 846 C CA . THR A 1 106 ? -13.072 3.677 11.529 1.00 91.94 106 THR A CA 1
ATOM 847 C C . THR A 1 106 ? -12.339 3.405 12.839 1.00 91.94 106 THR A C 1
ATOM 849 O O . THR A 1 106 ? -11.721 2.356 13.005 1.00 91.94 106 THR A O 1
ATOM 852 N N . TYR A 1 107 ? -12.404 4.348 13.776 1.00 89.19 107 TYR A N 1
ATOM 853 C CA . TYR A 1 107 ? -11.767 4.264 15.086 1.00 89.19 107 TYR A CA 1
ATOM 854 C C . TYR A 1 107 ? -12.646 4.940 16.144 1.00 89.19 107 TYR A C 1
ATOM 856 O O . TYR A 1 107 ? -13.155 6.032 15.914 1.00 89.19 107 TYR A O 1
ATOM 864 N N . MET A 1 108 ? -12.842 4.290 17.299 1.00 85.56 108 MET A N 1
ATOM 865 C CA . MET A 1 108 ? -13.668 4.807 18.410 1.00 85.56 108 MET A CA 1
ATOM 866 C C . MET A 1 108 ? -15.075 5.268 17.971 1.00 85.56 108 MET A C 1
ATOM 868 O O . MET A 1 108 ? -15.553 6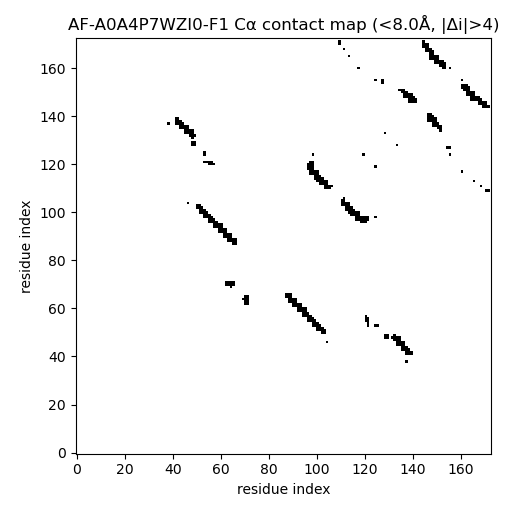.321 18.372 1.00 85.56 108 MET A O 1
ATOM 872 N N . GLY A 1 109 ? -15.728 4.495 17.095 1.00 85.69 109 GLY A N 1
ATOM 873 C CA . GLY A 1 109 ? -17.074 4.803 16.591 1.00 85.69 109 GLY A CA 1
ATOM 874 C C . GLY A 1 109 ? -17.137 5.894 15.513 1.00 85.69 109 GLY A C 1
ATOM 875 O O . GLY A 1 109 ? -18.212 6.149 14.978 1.00 85.69 109 GLY A O 1
ATOM 876 N N . GLN A 1 110 ? -16.009 6.503 15.136 1.00 89.31 110 GLN A N 1
ATOM 877 C CA . GLN A 1 110 ? -15.940 7.557 14.121 1.00 89.31 110 GLN A CA 1
ATOM 878 C C . GLN A 1 110 ? -15.181 7.095 12.887 1.00 89.31 110 GLN A C 1
ATOM 880 O O . GLN A 1 110 ? -14.194 6.374 12.989 1.00 89.31 110 GLN A O 1
ATOM 885 N N . THR A 1 111 ? -15.629 7.527 11.707 1.00 92.44 111 THR A N 1
ATOM 886 C CA . THR A 1 111 ? -14.945 7.233 10.441 1.00 92.44 111 THR A CA 1
ATOM 887 C C . THR A 1 111 ? -14.240 8.477 9.920 1.00 92.44 111 THR A C 1
ATOM 889 O O . THR A 1 111 ? -14.877 9.474 9.581 1.00 92.44 111 THR A O 1
ATOM 892 N N . HIS A 1 112 ? -12.914 8.404 9.830 1.00 91.44 112 HIS A N 1
ATOM 893 C CA . HIS A 1 112 ? -12.057 9.451 9.289 1.00 91.44 112 HIS A CA 1
ATOM 894 C C . HIS A 1 112 ? -11.634 9.102 7.863 1.00 91.44 112 HIS A C 1
ATOM 896 O O . HIS A 1 112 ? -11.124 8.015 7.609 1.00 91.44 112 HIS A O 1
ATOM 902 N N . ASN A 1 113 ? -11.807 10.030 6.924 1.00 93.56 113 ASN A N 1
ATOM 903 C CA . ASN A 1 113 ? -11.411 9.820 5.533 1.00 93.56 113 ASN A CA 1
ATOM 904 C C . ASN A 1 113 ? -10.017 10.394 5.284 1.00 93.56 113 ASN A C 1
ATOM 906 O O . ASN A 1 113 ? -9.851 11.608 5.154 1.00 93.56 113 ASN A O 1
ATOM 910 N N . PHE A 1 114 ? -9.018 9.522 5.182 1.00 93.94 114 PHE A N 1
ATOM 911 C CA . PHE A 1 114 ? -7.668 9.922 4.807 1.00 93.94 114 PHE A CA 1
ATOM 912 C C . PHE A 1 114 ? -7.511 9.930 3.285 1.00 93.94 114 PHE A C 1
ATOM 914 O O . PHE A 1 114 ? -7.727 8.916 2.624 1.00 93.94 114 PHE A O 1
ATOM 921 N N . LYS A 1 115 ? -7.117 11.077 2.726 1.00 94.19 115 LYS A N 1
ATOM 922 C CA . LYS A 1 115 ? -6.900 11.246 1.286 1.00 94.19 115 LYS A CA 1
ATOM 923 C C . LYS A 1 115 ? -5.408 11.251 0.973 1.00 94.19 115 LYS A C 1
ATOM 925 O O . LYS A 1 115 ? -4.650 11.994 1.593 1.00 94.19 115 LYS A O 1
ATOM 930 N N . THR A 1 116 ? -4.980 10.456 -0.002 1.00 91.69 116 THR A N 1
ATOM 931 C CA . THR A 1 116 ? -3.591 10.460 -0.480 1.00 91.69 116 THR A CA 1
ATOM 932 C C . THR A 1 116 ? -3.522 10.170 -1.974 1.00 91.69 116 THR A C 1
ATOM 934 O O . THR A 1 116 ? -4.425 9.549 -2.523 1.00 91.69 116 THR A O 1
ATOM 937 N N . THR A 1 117 ? -2.454 10.605 -2.637 1.00 91.06 117 THR A N 1
ATOM 938 C CA . THR A 1 117 ? -2.248 10.386 -4.073 1.00 91.06 117 THR A CA 1
ATOM 939 C C . THR A 1 117 ? -1.043 9.480 -4.285 1.00 91.06 117 THR A C 1
ATOM 941 O O . THR A 1 117 ? 0.005 9.671 -3.664 1.00 91.06 117 THR A O 1
ATOM 944 N N . LEU A 1 118 ? -1.193 8.496 -5.170 1.00 89.94 118 LEU A N 1
ATOM 945 C CA . LEU A 1 118 ? -0.133 7.598 -5.612 1.00 89.94 118 LEU A CA 1
ATOM 946 C C . LEU A 1 118 ? 0.190 7.858 -7.091 1.00 89.94 118 LEU A C 1
ATOM 948 O O . LEU A 1 118 ? -0.741 7.958 -7.894 1.00 89.94 118 LEU A O 1
ATOM 952 N N . PRO A 1 119 ? 1.473 7.907 -7.487 1.00 88.12 119 PRO A N 1
ATOM 953 C CA . PRO A 1 119 ? 1.884 7.988 -8.889 1.00 88.12 119 PRO A CA 1
ATOM 954 C C . PRO A 1 119 ? 1.803 6.601 -9.553 1.00 88.12 119 PRO A C 1
ATOM 956 O O . PRO A 1 119 ? 2.790 6.069 -10.046 1.00 88.12 119 PRO A O 1
ATOM 959 N N . ILE A 1 120 ? 0.632 5.966 -9.480 1.00 88.06 120 ILE A N 1
ATOM 960 C CA . ILE A 1 120 ? 0.347 4.646 -10.054 1.00 88.06 120 ILE A CA 1
ATOM 961 C C . ILE A 1 120 ? -0.985 4.729 -10.776 1.00 88.06 120 ILE A C 1
ATOM 963 O O . ILE A 1 120 ? -1.892 5.444 -10.345 1.00 88.06 120 ILE A O 1
ATOM 967 N N . GLU A 1 121 ? -1.120 3.962 -11.843 1.00 90.19 121 GLU A N 1
ATOM 968 C CA . GLU A 1 121 ? -2.396 3.688 -12.471 1.00 90.19 121 GLU A CA 1
ATOM 969 C C . GLU A 1 121 ? -3.368 2.968 -11.518 1.00 90.19 121 GLU A C 1
ATOM 971 O O . GLU A 1 121 ? -3.020 2.011 -10.821 1.00 90.19 121 GLU A O 1
ATOM 976 N N . HIS A 1 122 ? -4.619 3.420 -11.511 1.00 91.75 122 HIS A N 1
ATOM 977 C CA . HIS A 1 122 ? -5.658 2.944 -10.599 1.00 91.75 122 HIS A CA 1
ATOM 978 C C . HIS A 1 122 ? -5.962 1.447 -10.735 1.00 91.75 122 HIS A C 1
ATOM 980 O O . HIS A 1 122 ? -6.245 0.799 -9.726 1.00 91.75 122 HIS A O 1
ATOM 986 N N . THR A 1 123 ? -5.862 0.883 -11.943 1.00 91.38 123 THR A N 1
ATOM 987 C CA . THR A 1 123 ? -6.041 -0.552 -12.212 1.00 91.38 123 THR A CA 1
ATOM 988 C C . THR A 1 123 ? -5.050 -1.390 -11.409 1.00 91.38 123 THR A C 1
ATOM 990 O O . THR A 1 123 ? -5.440 -2.323 -10.706 1.00 91.38 123 THR A O 1
ATOM 993 N N . ILE A 1 124 ? -3.772 -0.998 -11.427 1.00 91.38 124 ILE A N 1
ATOM 994 C CA . ILE A 1 124 ? -2.698 -1.674 -10.690 1.00 91.38 124 ILE A CA 1
ATOM 995 C C . ILE A 1 124 ? -2.965 -1.595 -9.184 1.00 91.38 124 ILE A C 1
ATOM 997 O O . ILE A 1 124 ? -2.823 -2.594 -8.475 1.00 91.38 124 ILE A O 1
ATOM 1001 N N . VAL A 1 125 ? -3.406 -0.431 -8.691 1.00 92.56 125 VAL A N 1
ATOM 1002 C CA . VAL A 1 125 ? -3.761 -0.267 -7.273 1.00 92.56 125 VAL A CA 1
ATOM 1003 C C . VAL A 1 125 ? -4.904 -1.195 -6.879 1.00 92.56 125 VAL A C 1
ATOM 1005 O O . VAL A 1 125 ? -4.783 -1.922 -5.893 1.00 92.56 125 VAL A O 1
ATOM 1008 N N . ARG A 1 126 ? -5.980 -1.230 -7.673 1.00 93.06 126 ARG A N 1
ATOM 1009 C CA . ARG A 1 126 ? -7.132 -2.114 -7.442 1.00 93.06 126 ARG A CA 1
ATOM 1010 C C . ARG A 1 126 ? -6.718 -3.580 -7.410 1.00 93.06 126 ARG A C 1
ATOM 1012 O O . ARG A 1 126 ? -7.121 -4.294 -6.500 1.00 93.06 126 ARG A O 1
ATOM 1019 N N . MET A 1 127 ? -5.866 -4.020 -8.336 1.00 93.12 127 MET A N 1
ATOM 1020 C CA . MET A 1 127 ? -5.359 -5.395 -8.355 1.00 93.12 127 MET A CA 1
ATOM 1021 C C . MET A 1 127 ? -4.533 -5.726 -7.107 1.00 93.12 127 MET A C 1
ATOM 1023 O O . MET A 1 127 ? -4.750 -6.763 -6.482 1.00 93.12 127 MET A O 1
ATOM 1027 N N . LYS A 1 128 ? -3.612 -4.842 -6.701 1.00 93.19 128 LYS A N 1
ATOM 1028 C CA . LYS A 1 128 ? -2.809 -5.040 -5.482 1.00 93.19 128 LYS A CA 1
ATOM 1029 C C . LYS A 1 128 ? -3.691 -5.106 -4.235 1.00 93.19 128 LYS A C 1
ATOM 1031 O O . LYS A 1 128 ? -3.468 -5.962 -3.380 1.00 93.19 128 LYS A O 1
ATOM 1036 N N . PHE A 1 129 ? -4.706 -4.249 -4.145 1.00 94.38 129 PHE A N 1
ATOM 1037 C CA . PHE A 1 129 ? -5.653 -4.238 -3.028 1.00 94.38 129 PHE A CA 1
ATOM 1038 C C . PHE A 1 129 ? -6.503 -5.506 -3.009 1.00 94.38 129 PHE A C 1
ATOM 1040 O O . PHE A 1 129 ? -6.616 -6.146 -1.964 1.00 94.38 129 PHE A O 1
ATOM 1047 N N . TYR A 1 130 ? -6.982 -5.932 -4.177 1.00 93.94 130 TYR A N 1
ATOM 1048 C CA . TYR A 1 130 ? -7.747 -7.160 -4.339 1.00 93.94 130 TYR A CA 1
ATOM 1049 C C . TYR A 1 130 ? -6.956 -8.405 -3.926 1.00 93.94 130 TYR A C 1
ATOM 1051 O O . TYR A 1 130 ? -7.525 -9.302 -3.312 1.00 93.94 130 TYR A O 1
ATOM 1059 N N . VAL A 1 131 ? -5.657 -8.478 -4.230 1.00 94.12 131 VAL A N 1
ATOM 1060 C CA . VAL A 1 131 ? -4.802 -9.601 -3.805 1.00 94.12 131 VAL A CA 1
ATOM 1061 C C . VAL A 1 131 ? -4.512 -9.537 -2.306 1.00 94.12 131 VAL A C 1
ATOM 1063 O O . VAL A 1 131 ? -4.543 -10.557 -1.623 1.00 94.12 131 VAL A O 1
ATOM 1066 N N . LYS A 1 132 ? -4.227 -8.341 -1.778 1.00 93.75 132 LYS A N 1
ATOM 1067 C CA . LYS A 1 132 ? -3.817 -8.163 -0.382 1.00 93.75 132 LYS A CA 1
ATOM 1068 C C . LYS A 1 132 ? -4.979 -8.293 0.611 1.00 93.75 132 LYS A C 1
ATOM 1070 O O . LYS A 1 132 ? -4.741 -8.745 1.729 1.00 93.75 132 LYS A O 1
ATOM 1075 N N . LYS A 1 133 ? -6.204 -7.932 0.206 1.00 94.94 133 LYS A N 1
ATOM 1076 C CA . LYS A 1 133 ? -7.477 -7.955 0.960 1.00 94.94 133 LYS A CA 1
ATOM 1077 C C . LYS A 1 133 ? -7.542 -7.063 2.196 1.00 94.94 133 LYS A C 1
ATOM 1079 O O . LYS A 1 133 ? -8.500 -6.311 2.347 1.00 94.94 133 LYS A O 1
ATOM 1084 N N . THR A 1 134 ? -6.550 -7.124 3.076 1.00 95.31 134 THR A N 1
ATOM 1085 C CA . THR A 1 134 ? -6.518 -6.362 4.325 1.00 95.31 134 THR A CA 1
ATOM 1086 C C . THR A 1 134 ? -5.148 -5.753 4.587 1.00 95.31 134 THR A C 1
ATOM 1088 O O . THR A 1 134 ? -4.106 -6.259 4.160 1.00 95.31 134 THR A O 1
ATOM 1091 N N . MET A 1 135 ? -5.141 -4.640 5.313 1.00 93.69 135 MET A N 1
ATOM 1092 C CA . MET A 1 135 ? -3.920 -3.946 5.709 1.00 93.69 135 MET A CA 1
ATOM 1093 C C . MET A 1 135 ? -4.032 -3.470 7.159 1.00 93.69 135 MET A C 1
ATOM 1095 O O . MET A 1 135 ? -5.086 -2.964 7.542 1.00 93.69 135 MET A O 1
ATOM 1099 N N . PRO A 1 136 ? -2.965 -3.598 7.965 1.00 93.12 136 PRO A N 1
ATOM 1100 C CA . PRO A 1 136 ? -2.935 -3.007 9.294 1.00 93.12 136 PRO A CA 1
ATOM 1101 C C . PRO A 1 136 ? -2.802 -1.483 9.207 1.00 93.12 136 PRO A C 1
ATOM 1103 O O . PRO A 1 136 ? -1.926 -0.961 8.513 1.00 93.12 136 PRO A O 1
ATOM 1106 N N . ILE A 1 137 ? -3.639 -0.779 9.962 1.00 93.69 137 ILE A N 1
ATOM 1107 C CA . ILE A 1 137 ? -3.433 0.624 10.314 1.00 93.69 137 ILE A CA 1
ATOM 1108 C C . ILE A 1 137 ? -2.864 0.673 11.722 1.00 93.69 137 ILE A C 1
ATOM 1110 O O . ILE A 1 137 ? -3.402 0.054 12.638 1.00 93.69 137 ILE A O 1
ATOM 1114 N N . TYR A 1 138 ? -1.775 1.417 11.886 1.00 94.81 138 TYR A N 1
ATOM 1115 C CA . TYR A 1 138 ? -1.086 1.571 13.160 1.00 94.81 138 TYR A CA 1
ATOM 1116 C C . TYR A 1 138 ? -1.468 2.899 13.806 1.00 94.81 138 TYR A C 1
ATOM 1118 O O . TYR A 1 138 ? -1.587 3.917 13.127 1.00 94.81 138 TYR A O 1
ATOM 1126 N N . ILE A 1 139 ? -1.627 2.899 15.123 1.00 93.50 139 ILE A N 1
ATOM 1127 C CA . ILE A 1 139 ? -1.895 4.097 15.917 1.00 93.50 139 ILE A CA 1
ATOM 1128 C C . ILE A 1 139 ? -0.547 4.628 16.403 1.00 93.50 139 ILE A C 1
ATOM 1130 O O . ILE A 1 139 ? 0.142 3.949 17.163 1.00 93.50 139 ILE A O 1
ATOM 1134 N N . VAL A 1 140 ? -0.160 5.819 15.942 1.00 91.19 140 VAL A N 1
ATOM 1135 C CA . VAL A 1 140 ? 1.135 6.435 16.289 1.00 91.19 140 VAL A CA 1
ATOM 1136 C C . VAL A 1 140 ? 1.012 7.269 17.552 1.00 91.19 140 VAL A C 1
ATOM 1138 O O . VAL A 1 140 ? 1.830 7.148 18.457 1.00 91.19 140 VAL A O 1
ATOM 1141 N N . ASN A 1 141 ? -0.017 8.112 17.606 1.00 86.19 141 ASN A N 1
ATOM 1142 C CA . ASN A 1 141 ? -0.269 8.998 18.729 1.00 86.19 141 ASN A CA 1
ATOM 1143 C C . ASN A 1 141 ? -1.775 9.073 18.982 1.00 86.19 141 ASN A C 1
ATOM 1145 O O . ASN A 1 141 ? -2.558 9.205 18.041 1.00 86.19 141 ASN A O 1
ATOM 1149 N N . ALA A 1 142 ? -2.172 8.967 20.244 1.00 85.69 142 ALA A N 1
ATOM 1150 C CA . ALA A 1 142 ? -3.554 9.075 20.678 1.00 85.69 142 ALA A CA 1
ATOM 1151 C C . ALA A 1 142 ? -3.581 9.949 21.931 1.00 85.69 142 ALA A C 1
ATOM 1153 O O . ALA A 1 142 ? -3.244 9.498 23.024 1.00 85.69 142 ALA A O 1
ATOM 1154 N N . THR A 1 143 ? -3.957 11.208 21.748 1.00 85.06 143 THR A N 1
ATOM 1155 C CA . THR A 1 143 ? -4.229 12.142 22.844 1.00 85.06 143 THR A CA 1
ATOM 1156 C C . THR A 1 143 ? -5.706 12.016 23.249 1.00 85.06 143 THR A C 1
ATOM 1158 O O . THR A 1 143 ? -6.449 11.262 22.602 1.00 85.06 143 THR A O 1
ATOM 1161 N N . PRO A 1 144 ? -6.171 12.690 24.317 1.00 83.12 144 PRO A N 1
ATOM 1162 C CA . PRO A 1 144 ? -7.593 12.732 24.655 1.00 83.12 144 PRO A CA 1
ATOM 1163 C C . PRO A 1 144 ? -8.457 13.182 23.471 1.00 83.12 144 PRO A C 1
ATOM 1165 O O . PRO A 1 144 ? -9.407 12.477 23.140 1.00 83.12 144 PRO A O 1
ATOM 1168 N N . ASP A 1 145 ? -8.016 14.202 22.731 1.00 85.62 145 ASP A N 1
ATOM 1169 C CA . ASP A 1 145 ? -8.848 14.884 21.729 1.00 85.62 145 ASP A CA 1
ATOM 1170 C C . ASP A 1 145 ? -8.475 14.547 20.282 1.00 85.62 145 ASP A C 1
ATOM 1172 O O . ASP A 1 145 ? -9.208 14.880 19.353 1.00 85.62 145 ASP A O 1
ATOM 1176 N N . SER A 1 146 ? -7.331 13.897 20.045 1.00 90.44 146 SER A N 1
ATOM 1177 C CA . SER A 1 146 ? -6.868 13.607 18.688 1.00 90.44 146 SER A CA 1
ATOM 1178 C C . SER A 1 146 ? -6.169 12.265 18.535 1.00 90.44 146 SER A C 1
ATOM 1180 O O . SER A 1 146 ? -5.649 11.673 19.483 1.00 90.44 146 SER A O 1
ATOM 1182 N N . VAL A 1 147 ? -6.155 11.766 17.302 1.00 92.81 147 VAL A N 1
ATOM 1183 C CA . VAL A 1 147 ? -5.477 10.526 16.928 1.00 92.81 147 VAL A CA 1
ATOM 1184 C C . VAL A 1 147 ? -4.730 10.693 15.610 1.00 92.81 147 VAL A C 1
ATOM 1186 O O . VAL A 1 147 ? -5.202 11.353 14.686 1.00 92.81 147 VAL A O 1
ATOM 1189 N N . GLN A 1 148 ? -3.554 10.080 15.520 1.00 94.69 148 GLN A N 1
ATOM 1190 C CA . GLN A 1 148 ? -2.765 9.988 14.301 1.00 94.69 148 GLN A CA 1
ATOM 1191 C C . GLN A 1 148 ? -2.519 8.526 13.940 1.00 94.69 148 GLN A C 1
ATOM 1193 O O . GLN A 1 148 ? -2.103 7.718 14.778 1.00 94.69 148 GLN A O 1
ATOM 1198 N N . PHE A 1 149 ? -2.718 8.212 12.664 1.00 94.94 149 PHE A N 1
ATOM 1199 C CA . PHE A 1 149 ? -2.522 6.881 12.121 1.00 94.94 149 PHE A CA 1
ATOM 1200 C C . PHE A 1 149 ? -1.305 6.813 11.206 1.00 94.94 149 PHE A C 1
ATOM 1202 O O . PHE A 1 149 ? -0.840 7.812 10.652 1.00 94.94 149 PHE A O 1
ATOM 1209 N N . LEU A 1 150 ? -0.816 5.595 11.019 1.00 94.44 150 LEU A N 1
ATOM 1210 C CA . LEU A 1 150 ? 0.248 5.247 10.100 1.00 94.44 150 LEU A CA 1
ATOM 1211 C C . LEU A 1 150 ? -0.193 4.079 9.228 1.00 94.44 150 LEU A C 1
ATOM 1213 O O . LEU A 1 150 ? -0.757 3.092 9.702 1.00 94.44 150 LEU A O 1
ATOM 1217 N N . ILE A 1 151 ? 0.074 4.219 7.936 1.00 92.88 151 ILE A N 1
ATOM 1218 C CA . ILE A 1 151 ? -0.374 3.332 6.872 1.00 92.88 151 ILE A CA 1
ATOM 1219 C C . ILE A 1 151 ? 0.857 2.789 6.151 1.00 92.88 151 ILE A C 1
ATOM 1221 O O . ILE A 1 151 ? 1.668 3.558 5.630 1.00 92.88 151 ILE A O 1
ATOM 1225 N N . ASP A 1 152 ? 0.999 1.465 6.114 1.00 90.25 152 ASP A N 1
ATOM 1226 C CA . ASP A 1 152 ? 2.108 0.792 5.436 1.00 90.25 152 ASP A CA 1
ATOM 1227 C C . ASP A 1 152 ? 1.702 0.350 4.020 1.00 90.25 152 ASP A C 1
ATOM 1229 O O . ASP A 1 152 ? 1.109 -0.709 3.826 1.00 90.25 152 ASP A O 1
ATOM 1233 N N . LEU A 1 153 ? 2.063 1.157 3.017 1.00 89.62 153 LEU A N 1
ATOM 1234 C CA . LEU A 1 153 ? 1.818 0.868 1.598 1.00 89.62 153 LEU A CA 1
ATOM 1235 C C . LEU A 1 153 ? 2.954 0.075 0.932 1.00 89.62 153 LEU A C 1
ATOM 1237 O O . LEU A 1 153 ? 2.996 -0.038 -0.289 1.00 89.62 153 LEU A O 1
ATOM 1241 N N . THR A 1 154 ? 3.887 -0.496 1.695 1.00 86.75 154 THR A N 1
ATOM 1242 C CA . THR A 1 154 ? 5.079 -1.134 1.104 1.00 86.75 154 THR A CA 1
ATOM 1243 C C . THR A 1 154 ? 4.783 -2.427 0.347 1.00 86.75 154 THR A C 1
ATOM 1245 O O . THR A 1 154 ? 5.596 -2.846 -0.469 1.00 86.75 154 THR A O 1
ATOM 1248 N N . PHE A 1 155 ? 3.604 -3.026 0.543 1.00 87.50 155 PHE A N 1
ATOM 1249 C CA . PHE A 1 155 ? 3.120 -4.156 -0.264 1.00 87.50 155 PHE A CA 1
ATOM 1250 C C . PHE A 1 155 ? 2.826 -3.783 -1.730 1.00 87.50 155 PHE A C 1
ATOM 1252 O O . PHE A 1 155 ? 2.524 -4.656 -2.542 1.00 87.50 155 PHE A O 1
ATOM 1259 N N . MET A 1 156 ? 2.885 -2.493 -2.071 1.00 86.75 156 MET A N 1
ATOM 1260 C CA . MET A 1 156 ? 2.746 -2.004 -3.441 1.00 86.75 156 MET A CA 1
ATOM 1261 C C . MET A 1 156 ? 4.003 -2.246 -4.294 1.00 86.75 156 MET A C 1
ATOM 1263 O O . MET A 1 156 ? 3.924 -2.086 -5.507 1.00 86.75 156 MET A O 1
ATOM 1267 N N . ASP A 1 157 ? 5.128 -2.650 -3.686 1.00 79.75 157 ASP A N 1
ATOM 1268 C CA . ASP A 1 157 ? 6.413 -2.962 -4.342 1.00 79.75 157 ASP A CA 1
ATOM 1269 C C . ASP A 1 157 ? 6.994 -1.816 -5.191 1.00 79.75 157 ASP A C 1
ATOM 1271 O O . ASP A 1 157 ? 7.692 -2.041 -6.178 1.00 79.75 157 ASP A O 1
ATOM 1275 N N . ILE A 1 158 ? 6.718 -0.567 -4.807 1.00 76.19 158 ILE A N 1
ATOM 1276 C CA . ILE A 1 158 ? 7.183 0.624 -5.526 1.00 76.19 158 ILE A CA 1
ATOM 1277 C C . ILE A 1 158 ? 8.194 1.379 -4.657 1.00 76.19 158 ILE A C 1
ATOM 1279 O O . ILE A 1 158 ? 7.849 1.742 -3.530 1.00 76.19 158 ILE A O 1
ATOM 1283 N N . PRO A 1 159 ? 9.413 1.673 -5.158 1.00 66.31 159 PRO A N 1
ATOM 1284 C CA . PRO A 1 159 ? 10.501 2.239 -4.352 1.00 66.31 159 PRO A CA 1
ATOM 1285 C C . PRO A 1 159 ? 10.145 3.548 -3.635 1.00 66.31 159 PRO A C 1
ATOM 1287 O O . PRO A 1 159 ? 10.617 3.800 -2.531 1.00 66.31 159 PRO A O 1
ATOM 1290 N N . MET A 1 160 ? 9.295 4.372 -4.255 1.00 64.38 160 MET A N 1
ATOM 1291 C CA . MET A 1 160 ? 8.880 5.678 -3.726 1.00 64.38 160 MET A CA 1
ATOM 1292 C C . MET A 1 160 ? 7.673 5.601 -2.780 1.00 64.38 160 MET A C 1
ATOM 1294 O O . MET A 1 160 ? 7.294 6.607 -2.180 1.00 64.38 160 MET A O 1
ATOM 1298 N N . LEU A 1 161 ? 7.044 4.430 -2.649 1.00 69.88 161 LEU A N 1
ATOM 1299 C CA . LEU A 1 161 ? 5.871 4.235 -1.806 1.00 69.88 161 LEU A CA 1
ATOM 1300 C C . LEU A 1 161 ? 6.253 3.512 -0.528 1.00 69.88 161 LEU A C 1
ATOM 1302 O O . LEU A 1 161 ? 6.398 2.294 -0.461 1.00 69.88 161 LEU A O 1
ATOM 1306 N N . SER A 1 162 ? 6.420 4.328 0.501 1.00 75.94 162 SER A N 1
ATOM 1307 C CA . SER A 1 162 ? 6.745 3.904 1.847 1.00 75.94 162 SER A CA 1
ATOM 1308 C C . SER A 1 162 ? 5.548 4.103 2.781 1.00 75.94 162 SER A C 1
ATOM 1310 O O . SER A 1 162 ? 4.389 4.220 2.373 1.00 75.94 162 SER A O 1
ATOM 1312 N N . VAL A 1 163 ? 5.852 4.099 4.069 1.00 85.81 163 VAL A N 1
ATOM 1313 C CA . VAL A 1 163 ? 4.918 4.334 5.155 1.00 85.81 163 VAL A CA 1
ATOM 1314 C C . VAL A 1 163 ? 4.439 5.790 5.131 1.00 85.81 163 VAL A C 1
ATOM 1316 O O . VAL A 1 163 ? 5.250 6.708 5.036 1.00 85.81 163 VAL A O 1
ATOM 1319 N N . LYS A 1 164 ? 3.126 6.010 5.246 1.00 88.62 164 LYS A N 1
ATOM 1320 C CA . LYS A 1 164 ? 2.520 7.347 5.323 1.00 88.62 164 LYS A CA 1
ATOM 1321 C C . LYS A 1 164 ? 1.838 7.555 6.667 1.00 88.62 164 LYS A C 1
ATOM 1323 O O . LYS A 1 164 ? 1.125 6.675 7.136 1.00 88.62 164 LYS A O 1
ATOM 1328 N N . THR A 1 165 ? 2.016 8.730 7.256 1.00 91.19 165 THR A N 1
ATOM 1329 C CA . THR A 1 165 ? 1.243 9.173 8.419 1.00 91.19 165 THR A CA 1
ATOM 1330 C C . THR A 1 165 ? 0.048 10.006 7.973 1.00 91.19 165 THR A C 1
ATOM 1332 O O . THR A 1 165 ? 0.093 10.703 6.957 1.00 91.19 165 THR A O 1
ATOM 1335 N N . THR A 1 166 ? -1.044 9.917 8.722 1.00 92.50 166 THR A N 1
ATOM 1336 C CA . THR A 1 166 ? -2.209 10.777 8.521 1.00 92.50 166 THR A CA 1
ATOM 1337 C C . THR A 1 166 ? -1.992 12.128 9.209 1.00 92.50 166 THR A C 1
ATOM 1339 O O . THR A 1 166 ? -1.150 12.236 10.110 1.00 92.50 166 THR A O 1
ATOM 1342 N N . PRO A 1 167 ? -2.762 13.170 8.850 1.00 91.62 167 PRO A N 1
ATOM 1343 C CA . PRO A 1 167 ? -2.956 14.291 9.762 1.00 91.62 167 PRO A CA 1
ATOM 1344 C C . PRO A 1 167 ? -3.567 13.803 11.085 1.00 91.62 167 PRO A C 1
ATOM 1346 O O . PRO A 1 167 ? -4.100 12.689 11.170 1.00 91.62 167 PRO A O 1
ATOM 1349 N N . TYR A 1 168 ? -3.491 14.649 12.110 1.00 91.56 168 TYR A N 1
ATOM 1350 C CA . TYR A 1 168 ? -4.236 14.435 13.344 1.00 91.56 168 TYR A CA 1
ATOM 1351 C C . TYR A 1 168 ? -5.731 14.576 13.062 1.00 91.56 168 TYR A C 1
ATOM 1353 O O . TYR A 1 168 ? -6.173 15.578 12.500 1.00 91.56 168 TYR A O 1
ATOM 1361 N N . PHE A 1 169 ? -6.500 13.570 13.454 1.00 89.12 169 PHE A N 1
ATOM 1362 C CA . PHE A 1 169 ? -7.952 13.615 13.423 1.00 89.12 169 PHE A CA 1
ATOM 1363 C C . PHE A 1 169 ? -8.476 13.933 14.814 1.00 89.12 169 PHE A C 1
ATOM 1365 O O . PHE A 1 169 ? -8.101 13.264 15.775 1.00 89.12 169 PHE A O 1
ATOM 1372 N N . THR A 1 170 ? -9.338 14.941 14.915 1.00 86.88 170 THR A N 1
ATOM 1373 C CA . THR A 1 170 ? -10.028 15.283 16.161 1.00 86.88 170 THR A CA 1
ATOM 1374 C C . THR A 1 170 ? -11.112 14.251 16.447 1.00 86.88 170 THR A C 1
ATOM 1376 O O . THR A 1 170 ? -11.862 13.876 15.539 1.00 86.88 170 THR A O 1
ATOM 1379 N N . LYS A 1 171 ? -11.203 13.799 17.696 1.00 78.88 171 LYS A N 1
ATOM 1380 C CA . LYS A 1 171 ? -12.323 12.989 18.167 1.00 78.88 171 LYS A CA 1
ATOM 1381 C C . LYS A 1 171 ? -13.521 13.913 18.355 1.00 78.88 171 LYS A C 1
ATOM 1383 O O . LYS A 1 171 ? -13.392 14.973 18.954 1.00 78.88 171 LYS A O 1
ATOM 1388 N N . LYS A 1 172 ? -14.665 13.545 17.791 1.00 72.38 172 LYS A N 1
ATOM 1389 C CA . LYS A 1 172 ? -15.944 14.161 18.155 1.00 72.38 172 LYS A CA 1
ATOM 1390 C C . LYS A 1 172 ? -16.410 13.589 19.495 1.00 72.38 172 LYS A C 1
ATOM 1392 O O . LYS A 1 172 ? -16.243 12.391 19.710 1.00 72.38 172 LYS A O 1
ATOM 1397 N N . ASP A 1 173 ? -16.948 14.430 20.360 1.00 61.53 173 ASP A N 1
ATOM 1398 C CA . ASP A 1 173 ? -17.601 13.991 21.598 1.00 61.53 173 ASP A CA 1
ATOM 1399 C C . ASP A 1 173 ? -18.950 13.313 21.313 1.00 61.53 173 ASP A C 1
ATOM 1401 O O . ASP A 1 173 ? -19.619 13.713 20.325 1.00 61.53 173 ASP A O 1
#

Mean predicted aligned error: 11.11 Å

pLDDT: mean 83.12, std 13.5, range [39.84, 95.31]

Nearest PDB structures (foldseek):
  1kpp-assembly1_A  TM=5.082E-01  e=4.612E-01  Homo sapiens
  4zt3-assembly2_B  TM=4.660E-01  e=6.109E+00  Trypanosoma brucei brucei TREU927
  2g64-assembly1_A  TM=2.802E-01  e=9.483E+00  Caenorhabditis elegans
  6qz9-assembly1_0A  TM=1.374E-01  e=4.903E+00  Salasvirus phi29

Foldseek 3Di:
DVVVVVVVVVVVVVVVVVVVVVVVVVVVVVVVVVVVVVQVVFDKDKDFLVPKDKDKDKDKDWAKAFPVRHGDDPVVDPPPDDPPPDPGIDTDIDIFMKIWIFDFDQDPNDTDTFIDMDRDGRVLVVVLSVVVRMFMKTWDDDDPFWTKIKGAPCSSVDPPRGIDIGPIDTDDD

Sequence (173 aa):
MVGELKTIILVVTVIILIIVKITGAYQVKSNRKHRTNLLSKLKSFPIVLDTIKIDGLHWTENRAVDVYDNELYPNQSSSCIEPATNDYHKQKDIIKFKSNLIIPITYMGQTHNFKTTLPIEHTIVRMKFYVKKTMPIYIVNATPDSVQFLIDLTFMDIPMLSVKTTPYFTKKD

Radius of gyration: 23.41 Å; Cα contacts (8 Å, |Δi|>4): 228; chains: 1; bounding box: 66×40×59 Å

Solvent-accessible surface area (backbone atoms only — not comparable to full-atom values): 10259 Å² total; per-residue (Å²): 110,77,68,58,53,52,53,51,53,50,53,52,52,52,52,50,54,51,51,53,51,52,53,51,53,51,51,53,51,51,53,50,52,55,49,52,60,56,54,71,73,38,59,63,49,77,42,61,39,83,70,41,45,74,50,62,48,76,49,76,44,83,39,52,16,39,88,84,69,48,80,62,59,84,87,78,50,98,69,88,78,75,90,73,92,61,96,55,62,46,81,41,79,40,85,46,46,31,18,40,36,39,40,71,46,76,54,97,94,40,76,45,76,48,74,51,78,41,89,39,50,40,68,60,52,51,51,53,32,66,73,58,43,56,47,61,39,30,50,77,47,75,57,96,55,33,38,26,40,36,40,70,47,52,88,69,77,44,96,89,44,53,73,43,72,55,73,75,43,71,62,80,132